Protein AF-A0A7C7R2T5-F1 (afdb_monomer_lite)

Foldseek 3Di:
DVVVVVVVVVVVVVVVVVVPPPPPPPPVDDCDDQPQDWDQDPVGIDGPPVPGDDPDPDDPCPPVVNVVVVVVVVVVVVVVVPPPDPPPPPDDDD

Radius of gyration: 27.44 Å; chains: 1; bounding box: 56×23×91 Å

Structure (mmCIF, N/CA/C/O backbone):
data_AF-A0A7C7R2T5-F1
#
_entry.id   AF-A0A7C7R2T5-F1
#
loop_
_atom_site.group_PDB
_atom_site.id
_atom_site.type_symbol
_atom_site.label_atom_id
_atom_site.label_alt_id
_atom_site.label_comp_id
_atom_site.label_asym_id
_atom_site.label_entity_id
_atom_site.label_seq_id
_atom_site.pdbx_PDB_ins_code
_atom_site.Cartn_x
_atom_site.Cartn_y
_atom_site.Cartn_z
_atom_site.occupancy
_atom_site.B_iso_or_equiv
_atom_site.auth_seq_id
_atom_site.auth_comp_id
_atom_site.auth_asym_id
_atom_site.auth_atom_id
_atom_site.pdbx_PDB_model_num
ATOM 1 N N . MET A 1 1 ? -25.580 0.476 19.152 1.00 52.09 1 MET A N 1
ATOM 2 C CA . MET A 1 1 ? -25.565 -0.214 17.834 1.00 52.09 1 MET A CA 1
ATOM 3 C C . MET A 1 1 ? -25.621 0.742 16.641 1.00 52.09 1 MET A C 1
ATOM 5 O O . MET A 1 1 ? -24.750 0.646 15.792 1.00 52.09 1 MET A O 1
ATOM 9 N N . ARG A 1 2 ? -26.562 1.699 16.578 1.00 68.12 2 ARG A N 1
ATOM 10 C CA . ARG A 1 2 ? -26.690 2.661 15.454 1.00 68.12 2 ARG A CA 1
ATOM 11 C C . ARG A 1 2 ? -25.414 3.462 15.143 1.00 68.12 2 ARG A C 1
ATOM 13 O O . ARG A 1 2 ? -25.078 3.644 13.981 1.00 68.12 2 ARG A O 1
ATOM 20 N N . LEU A 1 3 ? -24.684 3.867 16.182 1.00 73.44 3 LEU A N 1
ATOM 21 C CA . LEU A 1 3 ? -23.428 4.619 16.069 1.00 73.44 3 LEU A CA 1
ATOM 22 C C . LEU A 1 3 ? -22.299 3.785 15.438 1.00 73.44 3 LEU A C 1
ATOM 24 O O . LEU A 1 3 ? -21.589 4.265 14.565 1.00 73.44 3 LEU A O 1
ATOM 28 N N . ILE A 1 4 ? -22.201 2.505 15.814 1.00 77.31 4 ILE A N 1
ATOM 29 C CA . ILE A 1 4 ? -21.214 1.560 15.267 1.00 77.31 4 ILE A CA 1
ATOM 30 C C . ILE A 1 4 ? -21.503 1.292 13.788 1.00 77.31 4 ILE A C 1
ATOM 32 O O . ILE A 1 4 ? -20.591 1.309 12.971 1.00 77.31 4 ILE A O 1
ATOM 36 N N . VAL A 1 5 ? -22.776 1.100 13.427 1.00 78.00 5 VAL A N 1
ATOM 37 C CA . VAL A 1 5 ? -23.178 0.903 12.026 1.00 78.00 5 VAL A CA 1
ATOM 38 C C . VAL A 1 5 ? -22.853 2.143 11.188 1.00 78.00 5 VAL A C 1
ATOM 40 O O . VAL A 1 5 ? -22.271 2.009 10.116 1.00 78.00 5 VAL A O 1
ATOM 43 N N . GLY A 1 6 ? -23.145 3.346 11.695 1.00 80.88 6 GLY A N 1
ATOM 44 C CA . GLY A 1 6 ? -22.768 4.596 11.029 1.00 80.88 6 GLY A CA 1
ATOM 45 C C . GLY A 1 6 ? -21.254 4.741 10.848 1.00 80.88 6 GLY A C 1
ATOM 46 O O . GLY A 1 6 ? -20.797 5.138 9.779 1.00 80.88 6 GLY A O 1
ATOM 47 N N . LEU A 1 7 ? -20.474 4.342 11.857 1.00 74.81 7 LEU A N 1
ATOM 48 C CA . LEU A 1 7 ? -19.014 4.369 11.818 1.00 74.81 7 LEU A CA 1
ATOM 49 C C . LEU A 1 7 ? -18.456 3.421 10.748 1.00 74.81 7 LEU A C 1
ATOM 51 O O . LEU A 1 7 ? -17.616 3.815 9.946 1.00 74.81 7 LEU A O 1
ATOM 55 N N . VAL A 1 8 ? -18.952 2.184 10.703 1.00 81.12 8 VAL A N 1
ATOM 56 C CA . VAL A 1 8 ? -18.517 1.184 9.720 1.00 81.12 8 VAL A CA 1
ATOM 57 C C . VAL A 1 8 ? -18.808 1.670 8.300 1.00 81.12 8 VAL A C 1
ATOM 59 O O . VAL A 1 8 ? -17.923 1.620 7.451 1.00 81.12 8 VAL A O 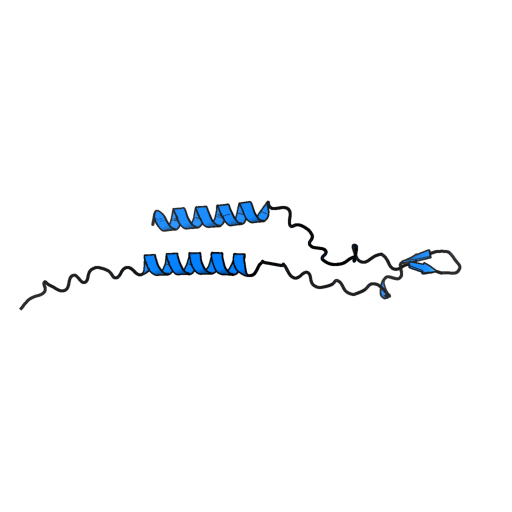1
ATOM 62 N N . VAL A 1 9 ? -20.001 2.220 8.054 1.00 82.81 9 VAL A N 1
ATOM 63 C CA . VAL A 1 9 ? -20.371 2.783 6.744 1.00 82.81 9 VAL A CA 1
ATOM 64 C C . VAL A 1 9 ? -19.472 3.963 6.366 1.00 82.81 9 VAL A C 1
ATOM 66 O O . VAL A 1 9 ? -19.029 4.046 5.221 1.00 82.81 9 VAL A O 1
ATOM 69 N N . LEU A 1 10 ? -19.142 4.840 7.319 1.00 84.94 10 LEU A N 1
ATOM 70 C CA . LEU A 1 10 ? -18.228 5.961 7.093 1.00 84.94 10 LEU A CA 1
ATOM 71 C C . LEU A 1 10 ? -16.816 5.478 6.716 1.00 84.94 10 LEU A C 1
ATOM 73 O O . LEU A 1 10 ? -16.253 5.953 5.732 1.00 84.94 10 LEU A O 1
ATOM 77 N N . LEU A 1 11 ? -16.255 4.513 7.454 1.00 82.31 11 LEU A N 1
ATOM 78 C CA . LEU A 1 11 ? -14.932 3.942 7.167 1.00 82.31 11 LEU A CA 1
ATOM 79 C C . LEU A 1 11 ? -14.889 3.236 5.809 1.00 82.31 11 LEU A C 1
ATOM 81 O O . LEU A 1 11 ? -13.924 3.407 5.066 1.00 82.31 11 LEU A O 1
ATOM 85 N N . LEU A 1 12 ? -15.938 2.486 5.463 1.00 83.81 12 LEU A N 1
ATOM 86 C CA . LEU A 1 12 ? -16.079 1.870 4.143 1.00 83.81 12 LEU A CA 1
ATOM 87 C C . LEU A 1 12 ? -16.162 2.923 3.035 1.00 83.81 12 LEU A C 1
ATOM 89 O O . LEU A 1 12 ? -15.505 2.769 2.010 1.00 83.81 12 LEU A O 1
ATOM 93 N N . GLY A 1 13 ? -16.903 4.012 3.254 1.00 83.06 13 GLY A N 1
ATOM 94 C CA . GLY A 1 13 ? -16.991 5.128 2.313 1.00 83.06 13 GLY A CA 1
ATOM 95 C C . GLY A 1 13 ? -15.644 5.819 2.091 1.00 83.06 13 GLY A C 1
ATOM 96 O O . GLY A 1 13 ? -15.260 6.062 0.948 1.00 83.06 13 GLY A O 1
ATOM 97 N N . ILE A 1 14 ? -14.890 6.074 3.164 1.00 83.50 14 ILE A N 1
ATOM 98 C CA . ILE A 1 14 ? -13.547 6.669 3.090 1.00 83.50 14 ILE A CA 1
ATOM 99 C C . ILE A 1 14 ? -12.572 5.719 2.388 1.00 83.50 14 ILE A C 1
ATOM 101 O O . ILE A 1 14 ? -11.825 6.156 1.517 1.00 83.50 14 ILE A O 1
ATOM 105 N N . GLY A 1 15 ? -12.593 4.426 2.720 1.00 77.25 15 GLY A N 1
ATOM 106 C CA . GLY A 1 15 ? -11.750 3.422 2.066 1.00 77.25 15 GLY A CA 1
ATOM 107 C C . GLY A 1 15 ? -12.063 3.280 0.576 1.00 77.25 15 GLY A C 1
ATOM 108 O O . GLY A 1 15 ? -11.153 3.221 -0.251 1.00 77.25 15 GLY A O 1
ATOM 109 N N . TRP A 1 16 ? -13.346 3.311 0.217 1.00 84.94 16 TRP A N 1
ATOM 110 C CA . TRP A 1 16 ? -13.785 3.307 -1.173 1.00 84.94 16 TRP A CA 1
ATOM 111 C C . TRP A 1 16 ? -13.340 4.572 -1.915 1.00 84.94 16 TRP A C 1
ATOM 113 O O . TRP A 1 16 ? -12.732 4.470 -2.978 1.00 84.94 16 TRP A O 1
ATOM 123 N N . ALA A 1 17 ? -13.546 5.760 -1.343 1.00 76.69 17 ALA A N 1
ATOM 124 C CA . ALA A 1 17 ? -13.102 7.016 -1.948 1.00 76.69 17 ALA A CA 1
ATOM 125 C C . ALA A 1 17 ? -11.571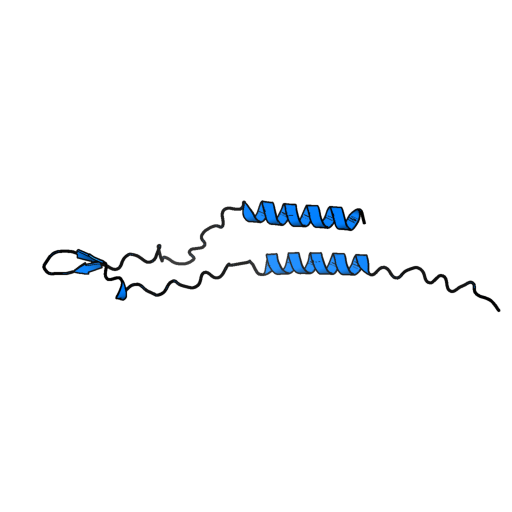 7.071 -2.101 1.00 76.69 17 ALA A C 1
ATOM 127 O O . ALA A 1 17 ? -11.070 7.478 -3.147 1.00 76.69 17 ALA A O 1
ATOM 128 N N . ALA A 1 18 ? -10.825 6.584 -1.107 1.00 74.75 18 ALA A N 1
ATOM 129 C CA . ALA A 1 18 ? -9.371 6.466 -1.172 1.00 74.75 18 ALA A CA 1
ATOM 130 C C . ALA A 1 18 ? -8.907 5.488 -2.263 1.00 74.75 18 ALA A C 1
ATOM 132 O O . ALA A 1 18 ? -7.883 5.727 -2.895 1.00 74.75 18 ALA A O 1
ATOM 133 N N . SER A 1 19 ? -9.665 4.417 -2.529 1.00 73.56 19 SER A N 1
ATOM 134 C CA . SER A 1 19 ? -9.354 3.479 -3.618 1.00 73.56 19 SER A CA 1
ATOM 135 C C . SER A 1 19 ? -9.546 4.086 -5.012 1.00 73.56 19 SER A C 1
ATOM 137 O O . SER A 1 19 ? -8.896 3.651 -5.961 1.00 73.56 19 SER A O 1
ATOM 139 N N . GLN A 1 20 ? -10.410 5.101 -5.124 1.00 72.62 20 GLN A N 1
ATOM 140 C CA . GLN A 1 20 ? -10.699 5.796 -6.377 1.00 72.62 20 GLN A CA 1
ATOM 141 C C . GLN A 1 20 ? -9.760 6.964 -6.663 1.00 72.62 20 GLN A C 1
ATOM 143 O O . GLN A 1 20 ? -9.742 7.455 -7.791 1.00 72.62 20 GLN A O 1
ATOM 148 N N . LEU A 1 21 ? -8.979 7.421 -5.678 1.00 70.31 21 LEU A N 1
ATOM 149 C CA . LEU A 1 21 ? -7.975 8.439 -5.947 1.00 70.31 21 LEU A CA 1
ATOM 150 C C . LEU A 1 21 ? -6.905 7.837 -6.871 1.00 70.31 21 LEU A C 1
ATOM 152 O O . LEU A 1 21 ? -6.246 6.867 -6.483 1.00 70.31 21 LEU A O 1
ATOM 156 N N . PRO A 1 22 ? -6.699 8.394 -8.081 1.00 57.19 22 PRO A N 1
ATOM 157 C CA . PRO A 1 22 ? -5.573 8.009 -8.909 1.00 57.19 22 PRO A CA 1
ATOM 158 C C . PRO A 1 22 ? -4.316 8.384 -8.134 1.00 57.19 22 PRO A C 1
ATOM 160 O O . PRO A 1 22 ? -4.015 9.563 -7.954 1.00 57.19 22 PRO A O 1
ATOM 163 N N . TRP A 1 23 ? -3.626 7.371 -7.614 1.00 60.94 23 TRP A N 1
ATOM 164 C CA . TRP A 1 23 ? -2.375 7.553 -6.898 1.00 60.94 23 TRP A CA 1
ATOM 165 C C . TRP A 1 23 ? -1.436 8.319 -7.825 1.00 60.94 23 TRP A C 1
ATOM 167 O O . TRP A 1 23 ? -1.076 7.779 -8.878 1.00 60.94 23 TRP A O 1
ATOM 177 N N . PRO A 1 24 ? -1.056 9.568 -7.496 1.00 53.47 24 PRO A N 1
ATOM 178 C CA . PRO A 1 24 ? -0.031 10.233 -8.265 1.00 53.47 24 PRO A CA 1
ATOM 179 C C . PRO A 1 24 ? 1.192 9.337 -8.149 1.00 53.47 24 PRO A C 1
ATOM 181 O O . PRO A 1 24 ? 1.659 9.046 -7.046 1.00 53.47 24 PRO A O 1
ATOM 184 N N . SER A 1 25 ? 1.665 8.833 -9.286 1.00 53.09 25 SER A N 1
ATOM 185 C CA . SER A 1 25 ? 2.961 8.189 -9.383 1.00 53.09 25 SER A CA 1
ATOM 186 C C . SER A 1 25 ? 3.989 9.253 -9.023 1.00 53.09 25 SER A C 1
ATOM 188 O O . SER A 1 25 ? 4.485 9.974 -9.889 1.00 53.09 25 SER A O 1
ATOM 190 N N . SER A 1 26 ? 4.243 9.413 -7.726 1.00 49.34 26 SER A N 1
ATOM 191 C CA . SER A 1 26 ? 5.343 10.184 -7.188 1.00 49.34 26 SER A CA 1
ATOM 192 C C . SER A 1 26 ? 6.594 9.443 -7.620 1.00 49.34 26 SER A C 1
ATOM 194 O O . SER A 1 26 ? 7.078 8.537 -6.956 1.00 49.34 26 SER A O 1
ATOM 196 N N . ASN A 1 27 ? 7.055 9.776 -8.819 1.00 48.28 27 ASN A N 1
ATOM 197 C CA . ASN A 1 27 ? 8.395 9.498 -9.269 1.00 48.28 27 ASN A CA 1
ATOM 198 C C . ASN A 1 27 ? 9.225 10.703 -8.813 1.00 48.28 27 ASN A C 1
ATOM 200 O O . ASN A 1 27 ? 9.260 11.703 -9.529 1.00 48.28 27 ASN A O 1
ATOM 204 N N . PRO A 1 28 ? 9.819 10.702 -7.603 1.00 48.56 28 PRO A N 1
ATOM 205 C CA . PRO A 1 28 ? 10.420 11.907 -7.045 1.00 48.56 28 PRO A CA 1
ATOM 206 C C . PRO A 1 28 ? 11.793 12.193 -7.667 1.00 48.56 28 PRO A C 1
ATOM 208 O O . PRO A 1 28 ? 12.440 13.164 -7.302 1.00 48.56 28 PRO A O 1
ATOM 211 N N . ALA A 1 29 ? 12.256 11.366 -8.605 1.00 45.38 29 ALA A N 1
ATOM 212 C CA . ALA A 1 29 ? 13.483 11.592 -9.345 1.00 45.38 29 ALA A CA 1
ATOM 213 C C . ALA A 1 29 ? 13.466 10.743 -10.616 1.00 45.38 29 ALA A C 1
ATOM 215 O O . ALA A 1 29 ? 13.580 9.532 -10.504 1.00 45.38 29 ALA A O 1
ATOM 216 N N . GLY A 1 30 ? 13.339 11.359 -11.795 1.00 42.69 30 GLY A N 1
ATOM 217 C CA . GLY A 1 30 ? 14.035 11.002 -13.048 1.00 42.69 30 GLY A CA 1
ATOM 218 C C . GLY A 1 30 ? 14.152 9.550 -13.549 1.00 42.69 30 GLY A C 1
ATOM 219 O O . GLY A 1 30 ? 14.859 9.339 -14.526 1.00 42.69 30 GLY A O 1
ATOM 220 N N . HIS A 1 31 ? 13.507 8.549 -12.957 1.00 49.25 31 HIS A N 1
ATOM 221 C CA . HIS A 1 31 ? 13.652 7.154 -13.357 1.00 49.25 31 HIS A CA 1
ATOM 222 C C . HIS A 1 31 ? 12.327 6.724 -13.959 1.00 49.25 31 HIS A C 1
ATOM 224 O O . HIS A 1 31 ? 11.372 6.416 -13.248 1.00 49.25 31 HIS A O 1
ATOM 230 N N . GLY A 1 32 ? 12.238 6.771 -15.288 1.00 46.25 32 GLY A N 1
ATOM 231 C CA . GLY A 1 32 ? 11.152 6.118 -16.013 1.00 46.25 32 GLY A CA 1
ATOM 232 C C . GLY A 1 32 ? 11.000 4.644 -15.596 1.00 46.25 32 GLY A C 1
ATOM 233 O O . GLY A 1 32 ? 11.827 4.128 -14.835 1.00 46.25 32 GLY A O 1
ATOM 234 N N . PRO A 1 33 ? 9.962 3.934 -16.084 1.00 55.81 33 PRO A N 1
ATOM 235 C CA . PRO A 1 33 ? 9.897 2.474 -15.937 1.00 55.81 33 PRO A CA 1
ATOM 236 C C . PRO A 1 33 ? 11.276 1.886 -16.257 1.00 55.81 33 PRO A C 1
ATOM 238 O O . PRO A 1 33 ? 11.910 2.446 -17.155 1.00 55.81 33 PRO A O 1
ATOM 241 N N . PRO A 1 34 ? 11.765 0.850 -15.533 1.00 61.62 34 PRO A N 1
ATOM 242 C CA . PRO A 1 34 ? 13.108 0.316 -15.740 1.00 61.62 34 PRO A CA 1
ATOM 243 C C . PRO A 1 34 ? 13.288 0.114 -17.236 1.00 61.62 34 PRO A C 1
ATOM 245 O O . PRO A 1 34 ? 12.620 -0.724 -17.845 1.00 61.62 34 PRO A O 1
ATOM 248 N N . GLY A 1 35 ? 14.070 1.010 -17.840 1.00 66.62 35 GLY A N 1
ATOM 249 C CA . GLY A 1 35 ? 14.196 1.049 -19.281 1.00 66.62 35 GLY A CA 1
ATOM 250 C C . GLY A 1 35 ? 14.750 -0.299 -19.685 1.00 66.62 35 GLY A C 1
ATOM 251 O O . GLY A 1 35 ? 15.659 -0.810 -19.028 1.00 66.62 35 GLY A O 1
ATOM 252 N N . ILE A 1 36 ? 14.180 -0.907 -20.722 1.00 75.50 36 ILE A N 1
ATOM 253 C CA . ILE A 1 36 ? 14.762 -2.118 -21.292 1.00 75.50 36 ILE A CA 1
ATOM 254 C C . ILE A 1 36 ? 16.224 -1.785 -21.598 1.00 75.50 36 ILE A C 1
ATOM 256 O O . ILE A 1 36 ? 16.506 -0.887 -22.392 1.00 75.50 36 ILE A O 1
ATOM 260 N N . VAL A 1 37 ? 17.151 -2.459 -20.916 1.00 81.94 37 VAL A N 1
ATOM 261 C CA . VAL A 1 37 ? 18.579 -2.281 -21.168 1.00 81.94 37 VAL A CA 1
ATOM 262 C C . VAL A 1 37 ? 18.889 -3.012 -22.464 1.00 81.94 37 VAL A C 1
ATOM 264 O O . VAL A 1 37 ? 18.643 -4.212 -22.573 1.00 81.94 37 VAL A O 1
ATOM 267 N N . TRP A 1 38 ? 19.404 -2.296 -23.457 1.00 85.94 38 TRP A N 1
ATOM 268 C CA . TRP A 1 38 ? 19.750 -2.858 -24.759 1.00 85.94 38 TRP A CA 1
ATOM 269 C C . TRP A 1 38 ? 21.250 -3.128 -24.838 1.00 85.94 38 TRP A C 1
ATOM 271 O O . TRP A 1 38 ? 22.061 -2.280 -24.468 1.00 85.94 38 TRP A O 1
ATOM 281 N N . ARG A 1 39 ? 21.633 -4.296 -25.360 1.00 85.69 39 ARG A N 1
ATOM 282 C CA . ARG A 1 39 ? 23.017 -4.608 -25.729 1.00 85.69 39 ARG A CA 1
ATOM 283 C C . ARG A 1 39 ? 23.196 -4.570 -27.240 1.00 85.69 39 ARG A C 1
ATOM 285 O O . ARG A 1 39 ? 22.303 -4.967 -27.989 1.00 85.69 39 ARG A O 1
ATOM 292 N N . ARG A 1 40 ? 24.383 -4.156 -27.685 1.00 90.50 40 ARG A N 1
ATOM 293 C CA . ARG A 1 40 ? 24.784 -4.246 -29.091 1.00 90.50 40 ARG A CA 1
ATOM 294 C C . ARG A 1 40 ? 25.324 -5.648 -29.384 1.00 90.50 40 ARG A C 1
ATOM 296 O O . ARG A 1 40 ? 26.256 -6.095 -28.720 1.00 90.50 40 ARG A O 1
ATOM 303 N N . THR A 1 41 ? 24.771 -6.326 -30.384 1.00 89.75 41 THR A N 1
ATOM 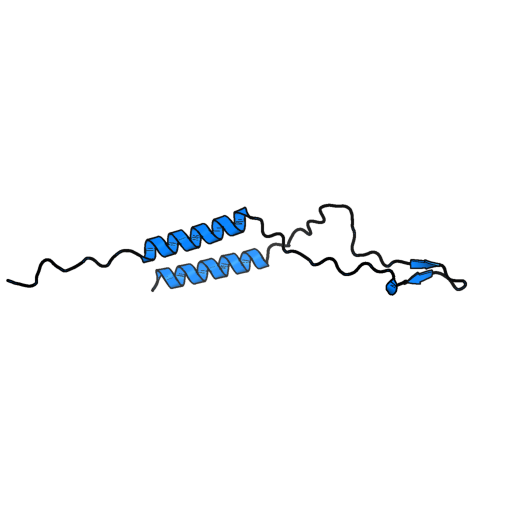304 C CA . THR A 1 41 ? 25.278 -7.598 -30.921 1.00 89.75 41 THR A CA 1
ATOM 305 C C . THR A 1 41 ? 25.676 -7.437 -32.387 1.00 89.75 41 THR A C 1
ATOM 307 O O . THR A 1 41 ? 25.368 -6.430 -33.028 1.00 89.75 41 THR A O 1
ATOM 310 N N . ARG A 1 42 ? 26.385 -8.426 -32.948 1.00 92.06 42 ARG A N 1
ATOM 311 C CA . ARG A 1 42 ? 26.742 -8.427 -34.380 1.00 92.06 42 ARG A CA 1
ATOM 312 C C . ARG A 1 42 ? 25.512 -8.453 -35.297 1.00 92.06 42 ARG A C 1
ATOM 314 O O . ARG A 1 42 ? 25.623 -8.055 -36.448 1.00 92.06 42 ARG A O 1
ATOM 321 N N . GLN A 1 43 ? 24.368 -8.908 -34.783 1.00 91.56 43 GLN A N 1
ATOM 322 C CA . GLN A 1 43 ? 23.103 -9.017 -35.514 1.00 91.56 43 GLN A CA 1
ATOM 323 C C . GLN A 1 43 ? 22.143 -7.847 -35.240 1.00 91.56 43 GLN A C 1
ATOM 325 O O . GLN A 1 43 ? 21.104 -7.759 -35.884 1.00 91.56 43 GLN A O 1
ATOM 330 N N . GLY A 1 44 ? 22.480 -6.927 -34.327 1.00 92.62 44 GLY A N 1
ATOM 331 C CA . GLY A 1 44 ? 21.656 -5.752 -34.052 1.00 92.62 44 GLY A CA 1
ATOM 332 C C . GLY A 1 44 ? 21.629 -5.359 -32.581 1.00 92.62 44 GLY A C 1
ATOM 333 O O . GLY A 1 44 ? 22.658 -5.318 -31.911 1.00 92.62 44 GLY A O 1
ATOM 334 N N . TRP A 1 45 ? 20.447 -4.987 -32.100 1.00 91.50 45 TRP A N 1
ATOM 335 C CA . TRP A 1 45 ? 20.204 -4.655 -30.700 1.00 91.50 45 TRP A CA 1
ATOM 336 C C . TRP A 1 45 ? 19.346 -5.744 -30.071 1.00 91.50 45 TRP A C 1
ATOM 338 O O . TRP A 1 45 ? 18.310 -6.109 -30.617 1.00 91.50 45 TRP A O 1
ATOM 348 N N . GLU A 1 46 ? 19.768 -6.238 -28.913 1.00 90.38 46 GLU A N 1
ATOM 349 C CA . GLU A 1 46 ? 19.034 -7.252 -28.156 1.00 90.38 46 GLU A CA 1
ATOM 350 C C . GLU A 1 46 ? 18.770 -6.763 -26.729 1.00 90.38 46 GLU A C 1
ATOM 352 O O . GLU A 1 46 ? 19.631 -6.094 -26.147 1.00 90.38 46 GLU A O 1
ATOM 357 N N . PRO A 1 47 ? 17.613 -7.094 -26.131 1.00 87.25 47 PRO A N 1
ATOM 358 C CA . PRO A 1 47 ? 17.338 -6.766 -24.742 1.00 87.25 47 PRO A CA 1
ATOM 359 C C . PRO A 1 47 ? 18.227 -7.604 -23.815 1.00 87.25 47 PRO A C 1
ATOM 361 O O . PRO A 1 47 ? 18.225 -8.834 -23.846 1.00 87.25 47 PRO A O 1
ATOM 364 N N . ALA A 1 48 ? 18.980 -6.932 -22.952 1.00 87.56 48 ALA A N 1
ATOM 365 C CA . ALA A 1 48 ? 19.819 -7.553 -21.943 1.00 87.56 48 ALA A CA 1
ATOM 366 C C . ALA A 1 48 ? 19.053 -7.696 -20.626 1.00 87.56 48 ALA A C 1
ATOM 368 O O . ALA A 1 48 ? 19.219 -6.917 -19.691 1.00 87.56 48 ALA A O 1
ATOM 369 N N . VAL A 1 49 ? 18.189 -8.709 -20.557 1.00 82.06 49 VAL A N 1
ATOM 370 C CA . VAL A 1 49 ? 17.311 -8.940 -19.396 1.00 82.06 49 VAL A CA 1
ATOM 371 C C . VAL A 1 49 ? 18.106 -9.162 -18.102 1.00 82.06 49 VAL A C 1
ATOM 373 O O . VAL A 1 49 ? 17.693 -8.703 -17.046 1.00 82.06 49 VAL A O 1
ATOM 376 N N . TRP A 1 50 ? 19.294 -9.770 -18.180 1.00 81.69 50 TRP A N 1
ATOM 377 C CA . TRP A 1 50 ? 20.183 -9.979 -17.025 1.00 81.69 50 TRP A CA 1
ATOM 378 C C . TRP A 1 50 ? 20.861 -8.697 -16.512 1.00 81.69 50 TRP A C 1
ATOM 380 O O . TRP A 1 50 ? 21.463 -8.718 -15.444 1.00 81.69 50 TRP A O 1
ATOM 390 N N . LEU A 1 51 ? 20.797 -7.597 -17.270 1.00 80.00 51 LEU A N 1
ATOM 391 C CA . LEU A 1 51 ? 21.263 -6.272 -16.850 1.00 80.00 51 LEU A CA 1
ATOM 392 C C . LEU A 1 51 ? 20.123 -5.413 -16.283 1.00 80.00 51 LEU A C 1
ATOM 394 O O . LEU A 1 51 ? 20.368 -4.277 -15.880 1.00 80.00 51 LEU A O 1
ATOM 398 N N . GLN A 1 52 ? 18.883 -5.916 -16.262 1.00 78.00 52 GLN A N 1
ATOM 399 C CA . GLN A 1 52 ? 17.774 -5.161 -15.695 1.00 78.00 52 GLN A CA 1
ATOM 400 C C . GLN A 1 52 ? 17.963 -5.037 -14.179 1.00 78.00 52 GLN A C 1
ATOM 402 O O . GLN A 1 52 ? 18.183 -6.049 -13.505 1.00 78.00 52 GLN A O 1
ATOM 407 N N . PRO A 1 53 ? 17.879 -3.815 -13.623 1.00 75.00 53 PRO A N 1
ATOM 408 C CA . PRO A 1 53 ? 17.912 -3.649 -12.183 1.00 75.00 53 PRO A CA 1
ATOM 409 C C . PRO A 1 53 ? 16.736 -4.412 -11.560 1.00 75.00 53 PRO A C 1
ATOM 411 O O . PRO A 1 53 ? 15.650 -4.457 -12.153 1.00 75.00 53 PRO A O 1
ATOM 414 N N . PRO A 1 54 ? 16.921 -5.008 -10.368 1.00 76.38 54 PRO A N 1
ATOM 415 C CA . PRO A 1 54 ? 15.827 -5.659 -9.670 1.00 76.38 54 PRO A CA 1
ATOM 416 C C . PRO A 1 54 ? 14.681 -4.659 -9.468 1.00 76.38 54 PRO A C 1
ATOM 418 O O . PRO A 1 54 ? 14.939 -3.468 -9.250 1.00 76.38 54 PRO A O 1
ATOM 421 N N . PRO A 1 55 ? 13.417 -5.112 -9.539 1.00 71.31 55 PRO A N 1
ATOM 422 C CA . PRO A 1 55 ? 12.279 -4.236 -9.322 1.00 71.31 55 PRO A CA 1
ATOM 423 C C . PRO A 1 55 ? 12.421 -3.582 -7.949 1.00 71.31 55 PRO A C 1
ATOM 425 O O . PRO A 1 55 ? 12.457 -4.263 -6.923 1.00 71.31 55 PRO A O 1
ATOM 428 N N . VAL A 1 56 ? 12.531 -2.252 -7.931 1.00 75.12 56 VAL A N 1
ATOM 429 C CA . VAL A 1 56 ? 12.603 -1.498 -6.680 1.00 75.12 56 VAL A CA 1
ATOM 430 C C . VAL A 1 56 ? 11.306 -1.770 -5.914 1.00 75.12 56 VAL A C 1
ATOM 432 O O . VAL A 1 56 ? 10.226 -1.559 -6.481 1.00 75.12 56 VAL A O 1
ATOM 435 N N . PRO A 1 57 ? 11.368 -2.248 -4.655 1.00 71.56 57 PRO A N 1
ATOM 436 C CA . PRO A 1 57 ? 10.173 -2.485 -3.863 1.00 71.56 57 PRO A CA 1
ATOM 437 C C . PRO A 1 57 ? 9.342 -1.205 -3.804 1.00 71.56 57 PRO A C 1
ATOM 439 O O . PRO A 1 57 ? 9.798 -0.181 -3.288 1.00 71.56 57 PRO A O 1
ATOM 442 N N . ARG A 1 58 ? 8.120 -1.247 -4.346 1.00 65.94 58 ARG A N 1
ATOM 443 C CA . ARG A 1 58 ? 7.187 -0.123 -4.247 1.00 65.94 58 ARG A CA 1
ATOM 444 C C . ARG A 1 58 ? 6.789 0.024 -2.784 1.00 65.94 58 ARG A C 1
ATOM 446 O O . ARG A 1 58 ? 6.005 -0.770 -2.273 1.00 65.94 58 ARG A O 1
ATOM 453 N N . ARG A 1 59 ? 7.335 1.031 -2.104 1.00 65.31 59 ARG A N 1
ATOM 454 C CA . ARG A 1 59 ? 6.847 1.433 -0.784 1.00 65.31 59 ARG A CA 1
ATOM 455 C C . ARG A 1 59 ? 5.629 2.331 -1.000 1.00 65.31 59 ARG A C 1
ATOM 457 O O . ARG A 1 59 ? 5.803 3.400 -1.585 1.00 65.31 59 ARG A O 1
ATOM 464 N N . PRO A 1 60 ? 4.414 1.932 -0.582 1.00 64.12 60 PRO A N 1
ATOM 465 C CA . PRO A 1 60 ? 3.285 2.848 -0.604 1.00 64.12 60 PRO A CA 1
ATOM 466 C C . PRO A 1 60 ? 3.636 4.035 0.296 1.00 64.12 60 PRO A C 1
ATOM 468 O O . PRO A 1 60 ? 3.850 3.870 1.497 1.00 64.12 60 PRO A O 1
ATOM 471 N N . SER A 1 61 ? 3.749 5.229 -0.286 1.00 67.50 61 SER A N 1
ATOM 472 C CA . SER A 1 61 ? 4.005 6.451 0.471 1.00 67.50 61 SER A CA 1
ATOM 473 C C . SER A 1 61 ? 2.702 6.911 1.123 1.00 67.50 61 SER A C 1
ATOM 475 O O . SER A 1 61 ? 2.075 7.878 0.691 1.00 67.50 61 SER A O 1
ATOM 477 N N . LEU A 1 62 ? 2.252 6.186 2.146 1.00 71.31 62 LEU A N 1
ATOM 478 C CA . LEU A 1 62 ? 1.227 6.701 3.045 1.00 71.31 62 LEU A CA 1
ATOM 479 C C . LEU A 1 62 ? 1.853 7.857 3.819 1.00 71.31 62 LEU A C 1
ATOM 481 O O . LEU A 1 62 ? 2.813 7.673 4.568 1.00 71.31 62 LEU A O 1
ATOM 485 N N . HIS A 1 63 ? 1.348 9.066 3.582 1.00 74.56 63 HIS A N 1
ATOM 486 C CA . HIS A 1 63 ? 1.857 10.253 4.251 1.00 74.56 63 HIS A CA 1
ATOM 487 C C . HIS A 1 63 ? 1.680 10.080 5.773 1.00 74.56 63 HIS A C 1
ATOM 489 O O . HIS A 1 63 ? 0.570 9.750 6.202 1.00 74.56 63 HIS A O 1
ATOM 495 N N . PRO A 1 64 ? 2.710 10.320 6.607 1.00 75.00 64 PRO A N 1
ATOM 496 C CA . PRO A 1 64 ? 2.636 10.092 8.055 1.00 75.00 64 PRO A CA 1
ATOM 497 C C . PRO A 1 64 ? 1.451 10.800 8.724 1.00 75.00 64 PRO A C 1
ATOM 499 O O . PRO A 1 64 ? 0.839 10.268 9.643 1.00 75.00 64 PRO A O 1
ATOM 502 N N . VAL A 1 65 ? 1.073 11.972 8.203 1.00 76.69 65 VAL A N 1
ATOM 503 C CA . VAL A 1 65 ? -0.106 12.727 8.662 1.00 76.69 65 VAL A CA 1
ATOM 504 C C . VAL A 1 65 ? -1.411 11.954 8.449 1.00 76.69 65 VAL A C 1
ATOM 506 O O . VAL A 1 65 ? -2.266 11.979 9.324 1.00 76.69 65 VAL A O 1
ATOM 509 N N . VAL A 1 66 ? -1.569 11.232 7.334 1.00 77.06 66 VAL A N 1
ATOM 510 C CA . VAL A 1 66 ? -2.783 10.436 7.065 1.00 77.06 66 VAL A CA 1
ATOM 511 C C . VAL A 1 66 ? -2.906 9.299 8.078 1.00 77.06 66 VAL A C 1
ATOM 513 O O . VAL A 1 66 ? -3.981 9.084 8.634 1.00 77.06 66 VAL A O 1
ATOM 516 N N . VAL A 1 67 ? -1.794 8.620 8.374 1.00 78.44 67 VAL A N 1
ATOM 517 C CA . VAL A 1 67 ? -1.743 7.572 9.406 1.00 78.44 67 VAL A CA 1
ATOM 518 C C . VAL A 1 67 ? -2.064 8.158 10.783 1.00 78.44 67 VAL A C 1
ATOM 520 O O . VAL A 1 67 ? -2.883 7.599 11.509 1.00 78.44 67 VAL A O 1
ATOM 523 N N . GLY A 1 68 ? -1.485 9.317 11.110 1.00 80.38 68 GLY A N 1
ATOM 524 C CA . GLY A 1 68 ? -1.731 10.016 12.370 1.00 80.38 68 GLY A CA 1
ATOM 525 C C . GLY A 1 68 ? -3.195 10.416 12.555 1.00 80.38 68 GLY A C 1
ATOM 526 O O . GLY A 1 68 ? -3.771 10.138 13.603 1.00 80.38 68 GLY A O 1
ATOM 527 N N . LEU A 1 69 ? -3.828 10.995 11.530 1.00 76.81 69 LEU A N 1
ATOM 528 C CA . LEU A 1 69 ? -5.246 11.371 11.568 1.00 76.81 69 LEU A CA 1
ATOM 529 C C . LEU A 1 69 ? -6.156 10.153 11.748 1.00 76.81 69 LEU A C 1
ATOM 531 O O . LEU A 1 69 ? -7.093 10.196 12.545 1.00 76.81 69 LEU A O 1
ATOM 535 N N . PHE A 1 70 ? -5.858 9.055 11.050 1.00 83.44 70 PHE A N 1
ATOM 536 C CA . PHE A 1 70 ? -6.610 7.813 11.196 1.00 83.44 70 PHE A CA 1
ATOM 537 C C . PHE A 1 70 ? -6.501 7.255 12.620 1.00 83.44 70 PHE A C 1
ATOM 539 O O . PHE A 1 70 ? -7.509 6.926 13.244 1.00 83.44 70 PHE A O 1
ATOM 546 N N . GLN A 1 71 ? -5.286 7.214 13.169 1.00 85.75 71 GLN A N 1
ATOM 547 C CA . GLN A 1 71 ? -5.035 6.735 14.525 1.00 85.75 71 GLN A CA 1
ATOM 548 C C . GLN A 1 71 ? -5.698 7.626 15.588 1.00 85.75 71 GLN A C 1
ATOM 550 O O . GLN A 1 71 ? -6.277 7.108 16.542 1.00 85.75 71 GLN A O 1
ATOM 555 N N . MET A 1 72 ? -5.688 8.949 15.395 1.00 82.25 72 MET A N 1
ATOM 556 C CA . MET A 1 72 ? -6.410 9.896 16.252 1.00 82.25 72 MET A CA 1
ATOM 557 C C . MET A 1 72 ? -7.918 9.638 16.235 1.00 82.25 72 MET A C 1
ATOM 559 O O . MET A 1 72 ? -8.549 9.632 17.290 1.00 82.25 72 MET A O 1
ATOM 563 N N . GLY A 1 73 ? -8.492 9.383 15.055 1.00 84.38 73 GLY A N 1
ATOM 564 C CA . GLY A 1 73 ? -9.908 9.044 14.916 1.00 84.38 73 GLY A CA 1
ATOM 565 C C . GLY A 1 7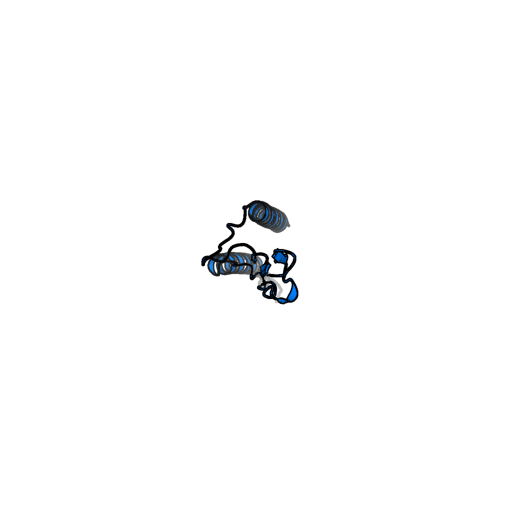3 ? -10.274 7.778 15.689 1.00 84.38 73 GLY A C 1
ATOM 566 O O . GLY A 1 73 ? -11.240 7.780 16.450 1.00 84.38 73 GLY A O 1
ATOM 567 N N . VAL A 1 74 ? -9.463 6.722 15.565 1.00 85.50 74 VAL A N 1
ATOM 568 C CA . VAL A 1 74 ? -9.657 5.473 16.321 1.00 85.50 74 VAL A CA 1
ATOM 569 C C . VAL A 1 74 ? -9.574 5.719 17.832 1.00 85.50 74 VAL A C 1
ATOM 571 O O . VAL A 1 74 ? -10.428 5.234 18.573 1.00 85.50 74 VAL A O 1
ATOM 574 N N . ALA A 1 75 ? -8.599 6.506 18.295 1.00 80.25 75 ALA A N 1
ATOM 575 C CA . ALA A 1 75 ? -8.440 6.826 19.714 1.00 80.25 75 ALA A CA 1
ATOM 576 C C . ALA A 1 75 ? -9.625 7.628 20.276 1.00 80.25 75 ALA A C 1
ATOM 578 O O . ALA A 1 75 ? -10.108 7.333 21.367 1.00 80.25 75 ALA A O 1
ATOM 579 N N . LEU A 1 76 ? -10.136 8.603 19.519 1.00 81.94 76 LEU A N 1
ATOM 580 C CA . LEU A 1 76 ? -11.280 9.416 19.930 1.00 81.94 76 LEU A CA 1
ATOM 581 C C . LEU A 1 76 ? -12.562 8.577 20.048 1.00 81.94 76 LEU A C 1
ATOM 583 O O . LEU A 1 76 ? -13.354 8.768 20.969 1.00 81.94 76 LEU A O 1
ATOM 587 N N . VAL A 1 77 ? -12.750 7.617 19.139 1.00 80.69 77 VAL A N 1
ATOM 588 C CA . VAL A 1 77 ? -13.875 6.672 19.194 1.00 80.69 77 VAL A CA 1
ATOM 589 C C . VAL A 1 77 ? -13.748 5.744 20.398 1.00 80.69 77 VAL A C 1
ATOM 591 O O . VAL A 1 77 ? -14.730 5.537 21.108 1.00 8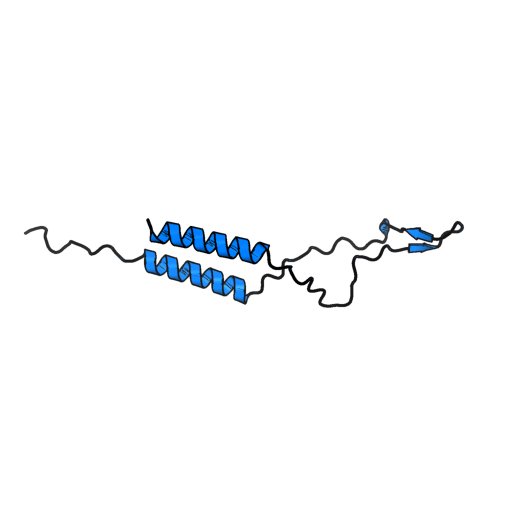0.69 77 VAL A O 1
ATOM 594 N N . ALA A 1 78 ? -12.550 5.213 20.656 1.00 81.44 78 ALA A N 1
ATOM 595 C CA . ALA A 1 78 ? -12.299 4.382 21.830 1.00 81.44 78 ALA A CA 1
ATOM 596 C C . ALA A 1 78 ? -12.581 5.147 23.132 1.00 81.44 78 ALA A C 1
ATOM 598 O O . ALA A 1 78 ? -13.222 4.606 24.026 1.00 81.44 78 ALA A O 1
ATOM 599 N N . TRP A 1 79 ? -12.184 6.422 23.196 1.00 78.69 79 TRP A N 1
ATOM 600 C CA . TRP A 1 79 ? -12.462 7.301 24.329 1.00 78.69 79 TRP A CA 1
ATOM 601 C C . TRP A 1 79 ? -13.964 7.506 24.567 1.00 78.69 79 TRP A C 1
ATOM 603 O O . TRP A 1 79 ? -14.436 7.389 25.696 1.00 78.69 79 TRP A O 1
ATOM 613 N N . GLN A 1 80 ? -14.746 7.764 23.514 1.00 83.38 80 GLN A N 1
ATOM 614 C CA . GLN A 1 80 ? -16.203 7.888 23.661 1.00 83.38 80 GLN A CA 1
ATOM 615 C C . GLN A 1 80 ? -16.878 6.563 24.035 1.00 83.38 80 GLN A C 1
ATOM 617 O O . GLN A 1 80 ? -17.886 6.556 24.732 1.00 83.38 80 GLN A O 1
ATOM 622 N N . ALA A 1 81 ? -16.325 5.430 23.602 1.00 79.44 81 ALA A N 1
ATOM 623 C CA . ALA A 1 81 ? -16.847 4.116 23.965 1.00 79.44 81 ALA A CA 1
ATOM 624 C C . ALA A 1 81 ? -16.591 3.745 25.437 1.00 79.44 81 ALA A C 1
ATOM 626 O O . ALA A 1 81 ? -17.222 2.818 25.942 1.00 79.44 81 ALA A O 1
ATOM 627 N N . THR A 1 82 ? -15.685 4.448 26.123 1.00 78.31 82 THR A N 1
ATOM 628 C CA . THR A 1 82 ? -15.331 4.189 27.525 1.00 78.31 82 THR A CA 1
ATOM 629 C C . THR A 1 82 ? -16.164 4.950 28.551 1.00 78.31 82 THR A C 1
ATOM 631 O O . THR A 1 82 ? -15.753 4.986 29.708 1.00 78.31 82 THR A O 1
ATOM 634 N N . GLU A 1 83 ? -17.319 5.531 28.197 1.00 71.38 83 GLU A N 1
ATOM 635 C CA . GLU A 1 83 ? -18.191 6.107 29.228 1.00 71.38 83 GLU A CA 1
ATOM 636 C C . GLU A 1 83 ? -18.497 5.047 30.304 1.00 71.38 83 GLU A C 1
ATOM 638 O O . GLU A 1 83 ? -19.087 4.002 30.000 1.00 71.38 83 GLU A O 1
ATOM 643 N N . PRO A 1 84 ? -18.045 5.257 31.556 1.00 65.25 84 PRO A N 1
ATOM 644 C CA . PRO A 1 84 ? -18.295 4.301 32.612 1.00 65.25 84 PRO A CA 1
ATOM 645 C C . PRO A 1 84 ? -19.795 4.302 32.875 1.00 65.25 84 PRO A C 1
ATOM 647 O O . PRO A 1 84 ? -20.391 5.357 33.100 1.00 65.25 84 PRO A O 1
ATOM 650 N N . ALA A 1 85 ? -20.398 3.111 32.846 1.00 64.44 85 ALA A N 1
ATOM 651 C CA . ALA A 1 85 ? -21.779 2.925 33.263 1.00 64.44 85 ALA A CA 1
ATOM 652 C C . ALA A 1 85 ? -21.999 3.656 34.600 1.00 64.44 85 ALA A C 1
ATOM 654 O O . ALA A 1 85 ? -21.144 3.530 35.491 1.00 64.44 85 ALA A O 1
ATOM 655 N N . PRO A 1 86 ? -23.092 4.430 34.752 1.00 61.97 86 PRO A N 1
ATOM 656 C CA . PRO A 1 86 ? -23.396 5.070 36.018 1.00 61.97 86 PRO A CA 1
ATOM 657 C C . PRO A 1 86 ? -23.428 3.969 37.072 1.00 61.97 86 PRO A C 1
ATOM 659 O O . PRO A 1 86 ? -24.206 3.020 36.970 1.00 61.97 86 PRO A O 1
ATOM 662 N N . ARG A 1 87 ? -22.507 4.048 38.037 1.00 62.62 87 ARG A N 1
ATOM 663 C CA . ARG A 1 87 ? -22.503 3.147 39.184 1.00 62.62 87 ARG A CA 1
ATOM 664 C C . ARG A 1 87 ? -23.783 3.438 39.950 1.00 62.62 87 ARG A C 1
ATOM 666 O O . ARG A 1 87 ? -23.829 4.364 40.756 1.00 62.62 87 ARG A O 1
ATOM 673 N N . GLU A 1 88 ? -24.822 2.660 39.671 1.00 62.53 88 GLU A N 1
ATOM 674 C CA . GLU A 1 88 ? -25.993 2.506 40.528 1.00 62.53 88 GLU A CA 1
ATOM 675 C C . GLU A 1 88 ? -25.559 1.812 41.825 1.00 62.53 88 GLU A C 1
ATOM 677 O O . GLU A 1 88 ? -25.924 0.683 42.129 1.00 62.53 88 GLU A O 1
ATOM 682 N N . GLU A 1 89 ? -24.713 2.483 42.595 1.00 60.88 89 GLU A N 1
ATOM 683 C CA . GLU A 1 89 ? -24.232 2.014 43.886 1.00 60.88 89 GLU A CA 1
ATOM 684 C C . GLU A 1 89 ? -24.452 3.132 44.903 1.00 60.88 89 GLU A C 1
ATOM 686 O O . GLU A 1 89 ? -23.562 3.617 45.588 1.00 60.88 89 GLU A O 1
ATOM 691 N N . THR A 1 90 ? -25.697 3.605 44.946 1.00 64.00 90 THR A N 1
ATOM 692 C CA . THR A 1 90 ? -26.221 4.403 46.062 1.00 64.00 90 THR A CA 1
ATOM 693 C C . THR A 1 90 ? -27.367 3.681 46.781 1.00 64.00 90 THR A C 1
ATOM 695 O O . THR A 1 90 ? -27.855 4.175 47.788 1.00 64.00 90 THR A O 1
ATOM 698 N N . GLN A 1 91 ? -27.809 2.492 46.346 1.00 58.81 91 GLN A N 1
ATOM 699 C CA 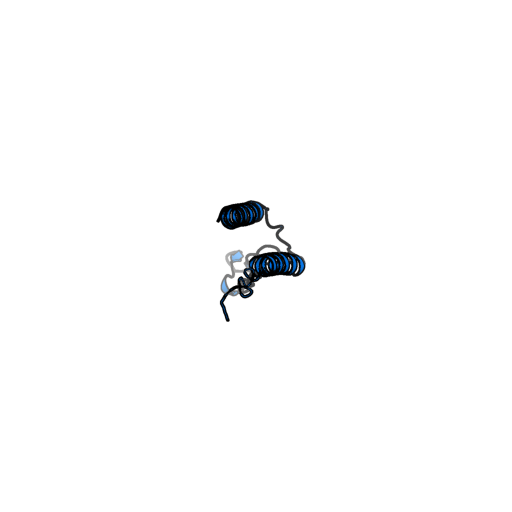. GLN A 1 91 ? -29.061 1.917 46.867 1.00 58.81 91 GLN A CA 1
ATOM 700 C C . GLN A 1 91 ? -29.099 0.383 47.009 1.00 58.81 91 GLN A C 1
ATOM 702 O O . GLN A 1 91 ? -30.092 -0.271 46.706 1.00 58.81 91 GLN A O 1
ATOM 707 N N . ARG A 1 92 ? -28.064 -0.218 47.597 1.00 57.31 92 ARG A N 1
ATOM 708 C CA . ARG A 1 92 ? -28.281 -1.350 48.516 1.00 57.31 92 ARG A CA 1
ATOM 709 C C . ARG A 1 92 ? -27.648 -0.957 49.842 1.00 57.31 92 ARG A C 1
ATOM 711 O O . ARG A 1 92 ? -26.440 -0.939 49.978 1.00 57.31 92 ARG A O 1
ATOM 718 N N . SER A 1 93 ? -28.465 -0.418 50.743 1.00 57.09 93 SER A N 1
ATOM 719 C CA . SER A 1 93 ? -29.044 -1.249 51.803 1.00 57.09 93 SER A CA 1
ATOM 720 C C . SER A 1 93 ? -27.951 -1.607 52.805 1.00 57.09 93 SER A C 1
ATOM 722 O O . SER A 1 93 ? -27.253 -2.590 52.602 1.00 57.09 93 SER A O 1
ATOM 724 N N . ARG A 1 94 ? -27.768 -0.752 53.810 1.00 52.97 94 ARG A N 1
ATOM 725 C CA . ARG A 1 94 ? -28.232 -0.990 55.193 1.00 52.97 94 ARG A CA 1
ATOM 726 C C . ARG A 1 94 ? -27.106 -1.535 56.055 1.00 52.97 94 ARG A C 1
ATOM 728 O O . ARG A 1 94 ? -26.512 -2.553 55.656 1.00 52.97 94 ARG A O 1
#

Secondary structure (DSSP, 8-state):
-HHHHHHHHHHHHHHHHHHHS-------SS--S----EEEETTEEEE-GGGSPPPPP------HHHHHHHHHHHHHHHHHHT-PPP---S-S--

Sequence (94 aa):
MRLIVGLVVLLLGIGWAASQLPWPSSNPAGHGPPGIVWRRTRQGWEPAVWLQPPPVPRRPSLHPVVVGLFQMGVALVAWQATEPAPREETQRSR

pLDDT: mean 73.04, std 12.43, range [42.69, 92.62]